Protein AF-A0A1T4LNM8-F1 (afdb_monomer)

Radius of gyration: 17.6 Å; Cα contacts (8 Å, |Δi|>4): 80; chains: 1; bounding box: 36×25×59 Å

Solvent-accessible surface area (backbone atoms only — not comparable to full-atom values): 5118 Å² total; per-residue (Å²): 138,53,72,69,58,51,54,31,50,52,50,21,68,74,69,76,36,86,85,61,71,81,80,79,64,82,56,48,73,50,78,44,75,41,87,97,52,81,33,36,34,43,35,46,23,30,80,90,68,58,67,53,74,43,80,32,48,62,69,52,49,53,51,51,53,51,55,53,59,51,62,71,66,60,75,80,78,79,80,81,83,127

Nearest PDB structures (foldseek):
  8h5z-assembly2_A  TM=4.910E-01  e=2.210E-01  Escherichia coli K-12
  7so0-assemb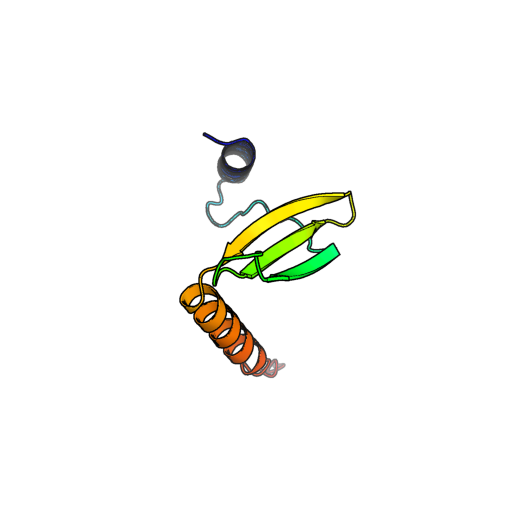ly1_B  TM=4.236E-01  e=6.042E-01  H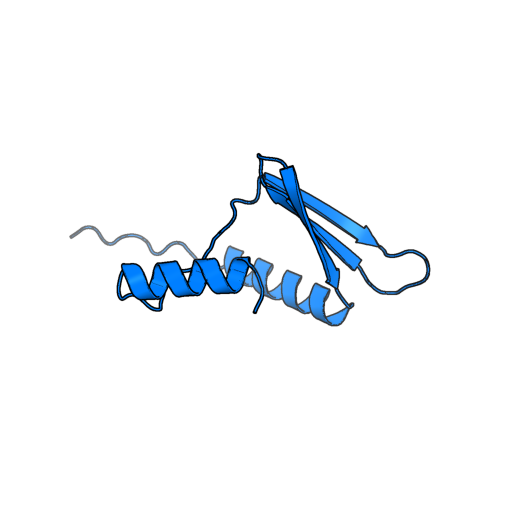omo sapiens
  3k44-assembly1_A  TM=4.204E-01  e=4.144E-01  Drosophila melanogaster
  2vg6-assembly1_A  TM=3.947E-01  e=9.381E-01  Human immunodeficiency virus 1
  3a0o-assembly1_A  TM=5.304E-01  e=2.731E+00  Agrobacterium fabrum str. C58

Mean predicted aligned error: 7.38 Å

Secondary structure (DSSP, 8-state):
--HHHHHHHHHHHHHT-TT----PPP-EEEEEEPTTSS-EEEEEE-TTS-EEEEEEPHHHHHHHHHHHHHHHTS--------

Foldseek 3Di:
DDPLVVVLVVVCVVVVNNPDHDDADFDDWDWDQDPPDQWIWIKTAHPVGDIDIDTHHPVRVVVVVVVVVVVVPDDDPPPPDD

pLDDT: mean 89.45, std 12.67, range [53.69, 97.88]

Sequence (82 aa):
MTLPALIEHALKARYQDDTLKLVYPTGNWSLQQAMGSDQTILTLATPDGFAVAFALSPKDVDGLASSLGEADRMPADPVTVN

Structure (mmCIF, N/CA/C/O ba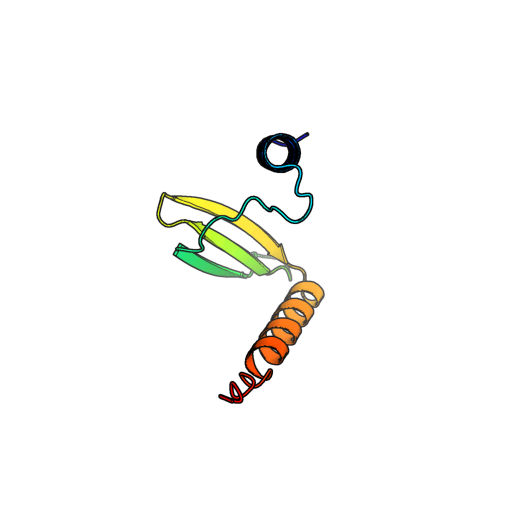ckbone):
data_AF-A0A1T4LNM8-F1
#
_entry.id   AF-A0A1T4LNM8-F1
#
loop_
_atom_site.group_PDB
_atom_site.id
_atom_site.type_symbol
_atom_site.label_atom_id
_atom_site.label_alt_id
_atom_site.label_comp_id
_atom_site.label_asym_id
_atom_site.label_entity_id
_atom_site.label_seq_id
_atom_site.pdbx_PDB_ins_code
_atom_site.Cartn_x
_atom_site.Cartn_y
_atom_site.Cartn_z
_atom_site.occupancy
_atom_site.B_iso_or_equiv
_atom_site.auth_seq_id
_atom_site.auth_comp_id
_atom_site.auth_asym_id
_atom_site.auth_atom_id
_atom_site.pdbx_PDB_model_num
ATOM 1 N N . MET A 1 1 ? -14.667 11.296 -6.067 1.00 68.62 1 MET A N 1
ATOM 2 C CA . MET A 1 1 ? -14.258 10.690 -4.779 1.00 68.62 1 MET A CA 1
ATOM 3 C C . MET A 1 1 ? -14.054 9.197 -4.986 1.00 68.62 1 MET A C 1
ATOM 5 O O . MET A 1 1 ? -14.822 8.615 -5.742 1.00 68.62 1 MET A O 1
ATOM 9 N N . THR A 1 2 ? -13.030 8.596 -4.376 1.00 90.88 2 THR A N 1
ATOM 10 C CA . THR A 1 2 ? -12.792 7.139 -4.405 1.00 90.88 2 THR A CA 1
ATOM 11 C C . THR A 1 2 ? -13.390 6.482 -3.156 1.00 90.88 2 THR A C 1
ATOM 13 O O . THR A 1 2 ? -13.627 7.164 -2.159 1.00 90.88 2 THR A O 1
ATOM 16 N N . LEU A 1 3 ? -13.633 5.166 -3.185 1.00 91.94 3 LEU A N 1
ATOM 17 C CA . LEU A 1 3 ? -14.159 4.439 -2.021 1.00 91.94 3 LEU A CA 1
ATOM 18 C C . LEU A 1 3 ? -13.248 4.558 -0.776 1.00 91.94 3 LEU A C 1
ATOM 20 O O . LEU A 1 3 ? -13.779 4.880 0.286 1.00 91.94 3 LEU A O 1
ATOM 24 N N . PRO A 1 4 ? -11.906 4.419 -0.873 1.00 91.00 4 PRO A N 1
ATOM 25 C CA . PRO A 1 4 ? -11.021 4.666 0.268 1.00 91.00 4 PRO A CA 1
ATOM 26 C C . PRO A 1 4 ? -11.165 6.076 0.855 1.00 91.00 4 PRO A C 1
ATOM 28 O O . PRO A 1 4 ? -11.258 6.224 2.070 1.00 91.00 4 PRO A O 1
ATOM 31 N N . ALA A 1 5 ? -11.272 7.103 0.001 1.00 92.06 5 ALA A N 1
ATOM 32 C CA . ALA A 1 5 ? -11.436 8.487 0.450 1.00 92.06 5 ALA A CA 1
ATOM 33 C C . ALA A 1 5 ? -12.785 8.722 1.154 1.00 92.06 5 ALA A C 1
ATOM 35 O O . ALA A 1 5 ? -12.863 9.513 2.091 1.00 92.06 5 ALA A O 1
ATOM 36 N N . LEU A 1 6 ? -13.849 8.030 0.727 1.00 95.44 6 LEU A N 1
ATOM 37 C CA . LEU A 1 6 ? -15.153 8.081 1.393 1.00 95.44 6 LEU A CA 1
ATOM 38 C C . LEU A 1 6 ? -15.093 7.454 2.796 1.00 95.44 6 LEU A C 1
ATOM 40 O O . LEU A 1 6 ? -15.612 8.035 3.746 1.00 95.44 6 LEU A O 1
ATOM 44 N N . ILE A 1 7 ? -14.451 6.289 2.929 1.00 94.19 7 ILE A N 1
ATOM 45 C CA . ILE A 1 7 ? -14.302 5.589 4.214 1.00 94.19 7 ILE A CA 1
ATOM 46 C C . ILE A 1 7 ? -13.474 6.433 5.183 1.00 94.19 7 ILE A C 1
ATOM 48 O O . ILE A 1 7 ? -13.876 6.617 6.329 1.00 94.19 7 ILE A O 1
ATOM 52 N N . GLU A 1 8 ? -12.354 6.989 4.723 1.00 94.69 8 GLU A N 1
ATOM 53 C CA . GLU A 1 8 ? -11.515 7.865 5.542 1.00 94.69 8 GLU A CA 1
ATOM 54 C C . GLU A 1 8 ? -12.290 9.103 6.016 1.00 94.69 8 GLU A C 1
ATOM 56 O O . GLU A 1 8 ? -12.252 9.440 7.197 1.00 94.69 8 GLU A O 1
ATOM 61 N N . HIS A 1 9 ? -13.066 9.739 5.132 1.00 94.69 9 HIS A N 1
ATOM 62 C CA . HIS A 1 9 ? -13.908 10.876 5.507 1.00 94.69 9 HIS A CA 1
ATOM 63 C C . HIS A 1 9 ? -14.973 10.495 6.546 1.00 94.69 9 HIS A C 1
ATOM 65 O O . HIS A 1 9 ? -15.180 11.221 7.517 1.00 94.69 9 HIS A O 1
ATOM 71 N N . ALA A 1 10 ? -15.615 9.335 6.386 1.00 95.50 10 ALA A N 1
ATOM 72 C CA . ALA A 1 10 ? -16.594 8.835 7.345 1.00 95.50 10 ALA A CA 1
ATOM 73 C C . ALA A 1 10 ? -15.965 8.516 8.713 1.00 95.50 10 ALA A C 1
ATOM 75 O O . ALA A 1 10 ? -16.580 8.799 9.741 1.00 95.50 10 ALA A O 1
ATOM 76 N N . LEU A 1 11 ? -14.743 7.966 8.743 1.00 95.12 11 LEU A N 1
ATOM 77 C CA . LEU A 1 11 ? -13.993 7.719 9.979 1.00 95.12 11 LEU A CA 1
ATOM 78 C C . LEU A 1 11 ? -13.704 9.033 10.713 1.00 95.12 11 LEU A C 1
ATOM 80 O O . LEU A 1 11 ? -14.067 9.164 11.881 1.00 95.12 11 LEU A O 1
ATOM 84 N N . LYS A 1 12 ? -13.137 10.023 10.017 1.00 96.56 12 LYS A N 1
ATOM 85 C CA . LYS A 1 12 ? -12.828 11.341 10.599 1.00 96.56 12 LYS A CA 1
ATOM 86 C C . LYS A 1 12 ? -14.081 12.027 11.139 1.00 96.56 12 LYS A C 1
ATOM 88 O O . LYS A 1 12 ? -14.094 12.473 12.281 1.00 96.56 12 LYS A O 1
ATOM 93 N N . ALA A 1 13 ? -15.169 12.024 10.367 1.00 95.31 13 ALA A N 1
ATOM 94 C CA . ALA A 1 13 ? -16.439 12.615 10.785 1.00 95.31 13 ALA A CA 1
ATOM 95 C C . ALA A 1 13 ? -17.062 11.899 11.997 1.00 95.31 13 ALA A C 1
ATOM 97 O O . ALA A 1 13 ? -17.596 12.556 12.889 1.00 95.31 13 ALA A O 1
ATOM 98 N N . ARG A 1 14 ? -16.989 10.561 12.053 1.00 96.12 14 ARG A N 1
ATOM 99 C CA . ARG A 1 14 ? -17.559 9.764 13.151 1.00 96.12 14 ARG A CA 1
ATOM 100 C C . ARG A 1 14 ? -16.816 9.958 14.471 1.00 96.12 14 ARG A C 1
ATOM 102 O O . ARG A 1 14 ? -17.461 9.970 15.515 1.00 96.12 14 ARG A O 1
ATOM 109 N N . TYR A 1 15 ? -15.489 10.041 14.426 1.00 96.19 15 TYR A N 1
ATOM 110 C CA . TYR A 1 15 ? -14.643 10.102 15.622 1.00 96.19 15 TYR A CA 1
ATOM 111 C C . TYR A 1 15 ? -14.159 11.517 15.962 1.00 96.19 15 TYR A C 1
ATOM 113 O O . TYR A 1 15 ? -13.535 11.697 17.001 1.00 96.19 15 TYR A O 1
ATOM 121 N N . GLN A 1 16 ? -14.478 12.511 15.124 1.00 94.38 16 GLN A N 1
ATOM 122 C CA . GLN A 1 16 ? -14.035 13.904 15.260 1.00 94.38 16 GLN A CA 1
ATOM 123 C C . GLN A 1 16 ? -12.510 14.033 15.395 1.00 94.38 16 GLN A C 1
ATOM 125 O O . GLN A 1 16 ? -12.008 14.875 16.136 1.00 94.38 16 GLN A O 1
ATOM 130 N N . ASP A 1 17 ? -11.783 13.180 14.675 1.00 94.31 17 ASP A N 1
ATOM 131 C CA . ASP A 1 17 ? -10.327 13.112 14.701 1.00 94.31 17 ASP A CA 1
ATOM 132 C C . ASP A 1 17 ? -9.789 13.059 13.269 1.00 94.31 17 ASP A C 1
ATOM 134 O O . ASP A 1 17 ? -9.933 12.058 12.562 1.00 94.31 17 ASP A O 1
ATOM 138 N N . ASP A 1 18 ? -9.161 14.156 12.849 1.00 92.62 18 ASP A N 1
ATOM 139 C CA . ASP A 1 18 ? -8.603 14.321 11.506 1.00 92.62 18 ASP A CA 1
ATOM 140 C C . ASP A 1 18 ? -7.285 13.560 11.293 1.00 92.62 18 ASP A C 1
ATOM 142 O O . ASP A 1 18 ? -6.821 13.436 10.152 1.00 92.62 18 ASP A O 1
ATOM 146 N N . THR A 1 19 ? -6.686 13.023 12.362 1.00 93.19 19 THR A N 1
ATOM 147 C CA . THR A 1 19 ? -5.449 12.232 12.301 1.00 93.19 19 THR A CA 1
ATOM 148 C C . THR A 1 19 ? -5.699 10.782 11.890 1.00 93.19 19 THR A C 1
ATOM 150 O O . THR A 1 19 ? -4.767 10.099 11.452 1.00 93.19 19 THR A O 1
ATOM 153 N N . LEU A 1 20 ? -6.952 10.317 11.972 1.00 93.25 20 LEU A N 1
ATOM 154 C CA . LEU A 1 20 ? -7.327 8.959 11.601 1.00 93.25 20 LEU A CA 1
ATOM 155 C C . LEU A 1 20 ? -7.093 8.699 10.114 1.00 93.25 20 LEU A C 1
ATOM 157 O O . LEU A 1 20 ? -7.472 9.486 9.245 1.00 93.25 20 LEU A O 1
ATOM 161 N N . LYS A 1 21 ? -6.507 7.537 9.824 1.00 92.50 21 LYS A N 1
ATOM 162 C CA . LYS A 1 21 ? -6.240 7.062 8.467 1.00 92.50 21 LYS A CA 1
ATOM 163 C C . LYS A 1 21 ? -6.854 5.690 8.267 1.00 92.50 21 LYS A C 1
ATOM 165 O O . LYS A 1 21 ? -6.864 4.863 9.177 1.00 92.50 21 LYS A O 1
ATOM 170 N N . LEU A 1 22 ? -7.310 5.432 7.048 1.00 92.56 22 LEU A N 1
ATOM 171 C CA . LEU A 1 22 ? -7.616 4.076 6.623 1.00 92.56 22 LEU A CA 1
ATOM 172 C C . LEU A 1 22 ? -6.297 3.355 6.324 1.00 92.56 22 LEU A C 1
ATOM 174 O O . LEU A 1 22 ? -5.608 3.694 5.364 1.00 92.56 22 LEU A O 1
ATOM 178 N N . VAL A 1 23 ? -5.940 2.386 7.166 1.00 92.88 23 VAL A N 1
ATOM 179 C CA . VAL A 1 23 ? -4.687 1.631 7.056 1.00 92.88 23 VAL A CA 1
ATOM 180 C C . VAL A 1 23 ? -5.002 0.180 6.729 1.00 92.88 23 VAL A C 1
ATOM 182 O O . VAL A 1 23 ? -5.789 -0.465 7.418 1.00 92.88 23 VAL A O 1
ATOM 185 N N . TYR A 1 24 ? -4.351 -0.330 5.690 1.00 92.38 24 TYR A N 1
ATOM 186 C CA . TYR A 1 24 ? -4.405 -1.735 5.315 1.00 92.38 24 TYR A CA 1
ATOM 187 C C . TYR A 1 24 ? -3.120 -2.420 5.791 1.00 92.38 24 TYR A C 1
ATOM 189 O O . TYR A 1 24 ? -2.035 -1.925 5.477 1.00 92.38 24 TYR A O 1
ATOM 197 N N . PRO A 1 25 ? -3.198 -3.525 6.552 1.00 94.56 25 PRO A N 1
ATOM 198 C CA . PRO A 1 25 ? -2.004 -4.227 6.999 1.00 94.56 25 PRO A CA 1
ATOM 199 C C . PRO A 1 25 ? -1.307 -4.882 5.805 1.00 94.56 25 PRO A C 1
ATOM 201 O O . PRO A 1 25 ? -1.924 -5.646 5.063 1.00 94.56 25 PRO A O 1
ATOM 204 N N . THR A 1 26 ? -0.014 -4.614 5.631 1.00 95.56 26 THR A N 1
ATOM 205 C CA . THR A 1 26 ? 0.783 -5.289 4.602 1.00 95.56 26 THR A CA 1
ATOM 206 C C . THR A 1 26 ? 0.966 -6.756 4.982 1.00 95.56 26 THR A C 1
ATOM 208 O O . THR A 1 26 ? 1.543 -7.062 6.022 1.00 95.56 26 THR A O 1
ATOM 211 N N . GLY A 1 27 ? 0.476 -7.662 4.138 1.00 96.31 27 GLY A N 1
ATOM 212 C CA . GLY A 1 27 ? 0.695 -9.103 4.253 1.00 96.31 27 GLY A CA 1
ATOM 213 C C . GLY A 1 27 ? 1.856 -9.572 3.382 1.00 96.31 27 GLY A C 1
ATOM 214 O O . GLY A 1 27 ? 2.788 -10.195 3.875 1.00 96.31 27 GLY A O 1
ATOM 215 N N . ASN A 1 28 ? 1.821 -9.235 2.091 1.00 95.81 28 ASN A N 1
ATOM 216 C CA . ASN A 1 28 ? 2.841 -9.621 1.118 1.00 95.81 28 ASN A CA 1
ATOM 217 C C . ASN A 1 28 ? 3.215 -8.431 0.226 1.00 95.81 28 ASN A C 1
ATOM 219 O O . ASN A 1 28 ? 2.423 -7.504 0.052 1.00 95.81 28 ASN A O 1
ATOM 223 N N . TRP A 1 29 ? 4.410 -8.454 -0.364 1.00 96.94 29 TRP A N 1
ATOM 224 C CA . TRP A 1 29 ? 4.840 -7.417 -1.301 1.00 96.94 29 TRP A CA 1
ATOM 225 C C . TRP A 1 29 ? 5.776 -7.963 -2.382 1.00 96.94 29 TRP A C 1
ATOM 227 O O . TRP A 1 29 ? 6.372 -9.028 -2.217 1.00 96.94 29 TRP A O 1
ATOM 237 N N . SER A 1 30 ? 5.895 -7.239 -3.496 1.00 97.06 30 SER A N 1
ATOM 238 C CA . SER A 1 30 ? 6.844 -7.549 -4.570 1.00 97.06 30 SER A CA 1
ATOM 239 C C . SER A 1 30 ? 7.320 -6.293 -5.293 1.00 97.06 30 SER A C 1
ATOM 241 O O . SER A 1 30 ? 6.539 -5.362 -5.489 1.00 97.06 30 SER A O 1
ATOM 243 N N . LEU A 1 31 ? 8.570 -6.311 -5.760 1.00 96.44 31 LEU A N 1
ATOM 244 C CA . LEU A 1 31 ? 9.127 -5.328 -6.690 1.00 96.44 31 LEU A CA 1
ATOM 245 C C . LEU A 1 31 ? 9.469 -6.011 -8.016 1.00 96.44 31 LEU A C 1
ATOM 247 O O . LEU A 1 31 ? 10.112 -7.061 -8.024 1.00 96.44 31 LEU A O 1
ATOM 251 N N . GLN A 1 32 ? 9.045 -5.425 -9.133 1.00 96.94 32 GLN A N 1
ATOM 252 C CA . GLN A 1 32 ? 9.301 -5.950 -10.476 1.00 96.94 32 GLN A CA 1
ATOM 253 C C . GLN A 1 32 ? 9.692 -4.814 -11.418 1.00 96.94 32 GLN A C 1
ATOM 255 O O . GLN A 1 32 ? 9.055 -3.768 -11.410 1.00 96.94 32 GLN A O 1
ATOM 260 N N . GLN A 1 33 ? 10.700 -5.007 -12.266 1.00 95.25 33 GLN A N 1
ATOM 261 C CA . GLN A 1 33 ? 10.982 -4.034 -13.321 1.00 95.25 33 GLN A CA 1
ATOM 262 C C . GLN A 1 33 ? 9.902 -4.126 -14.410 1.00 95.25 33 GLN A C 1
ATOM 264 O O . GLN A 1 33 ? 9.570 -5.223 -14.869 1.00 95.25 33 GLN A O 1
ATOM 269 N N . ALA A 1 34 ? 9.360 -2.987 -14.839 1.00 94.25 34 ALA A N 1
ATOM 270 C CA . ALA A 1 34 ? 8.431 -2.941 -15.958 1.00 94.25 34 ALA A CA 1
ATOM 271 C C . ALA A 1 34 ? 9.164 -3.255 -17.275 1.00 94.25 34 ALA A C 1
ATOM 273 O O . ALA A 1 34 ? 10.217 -2.695 -17.581 1.00 94.25 34 ALA A O 1
ATOM 274 N N . MET A 1 35 ? 8.606 -4.158 -18.083 1.00 92.69 35 MET A N 1
ATOM 275 C CA . MET A 1 35 ? 9.210 -4.524 -19.364 1.00 92.69 35 MET A CA 1
ATOM 276 C C . MET A 1 35 ? 9.204 -3.324 -20.321 1.00 92.69 35 MET A C 1
ATOM 278 O O . MET A 1 35 ? 8.155 -2.741 -20.582 1.00 92.69 35 MET A O 1
ATOM 282 N N . GLY A 1 36 ? 10.374 -2.971 -20.860 1.00 91.69 36 GLY A N 1
ATOM 283 C CA . GLY A 1 36 ? 10.511 -1.857 -21.805 1.00 91.69 36 GLY A CA 1
ATOM 284 C C . GLY A 1 36 ? 10.407 -0.464 -21.174 1.00 91.69 36 GLY A C 1
ATOM 285 O O . GLY A 1 36 ? 10.273 0.515 -21.904 1.00 91.69 36 GLY A O 1
ATOM 286 N N . SER A 1 37 ? 10.472 -0.363 -19.844 1.00 92.56 37 SER A N 1
ATOM 287 C CA . SER A 1 37 ? 10.457 0.899 -19.106 1.00 92.56 37 SER A CA 1
ATOM 288 C C . SER A 1 37 ? 11.531 0.898 -18.012 1.00 92.56 37 SER A C 1
ATOM 290 O O . SER A 1 37 ? 12.003 -0.151 -17.570 1.00 92.56 37 SER A O 1
ATOM 292 N N . ASP A 1 38 ? 11.934 2.095 -17.595 1.00 93.31 38 ASP A N 1
ATOM 293 C CA . ASP A 1 38 ? 12.768 2.363 -16.422 1.00 93.31 38 ASP A CA 1
ATOM 294 C C . ASP A 1 38 ? 11.966 2.361 -15.107 1.00 93.31 38 ASP A C 1
ATOM 296 O O . ASP A 1 38 ? 12.522 2.580 -14.032 1.00 93.31 38 ASP A O 1
ATOM 300 N N . GLN A 1 39 ? 10.657 2.110 -15.175 1.00 96.62 39 GLN A N 1
ATOM 301 C CA . GLN A 1 39 ? 9.796 2.052 -14.007 1.00 96.62 39 GLN A CA 1
ATOM 302 C C . GLN A 1 39 ? 9.928 0.729 -13.251 1.00 96.62 39 GLN A C 1
ATOM 304 O O . GLN A 1 39 ? 10.045 -0.355 -13.829 1.00 96.62 39 GLN A O 1
ATOM 309 N N . THR A 1 40 ? 9.820 0.825 -11.931 1.00 97.50 40 THR A N 1
ATOM 310 C CA . THR A 1 40 ? 9.706 -0.320 -11.027 1.00 97.50 40 THR A CA 1
ATOM 311 C C . THR A 1 40 ? 8.280 -0.410 -10.504 1.00 97.50 40 THR A C 1
ATOM 313 O O . THR A 1 40 ? 7.736 0.562 -9.999 1.00 97.50 40 THR A O 1
ATOM 316 N N . ILE A 1 41 ? 7.659 -1.575 -10.600 1.00 97.88 41 ILE A N 1
ATOM 317 C CA . ILE A 1 41 ? 6.324 -1.844 -10.078 1.00 97.88 41 ILE A CA 1
ATOM 318 C C . ILE A 1 41 ? 6.456 -2.358 -8.645 1.00 97.88 41 ILE A C 1
ATOM 320 O O . ILE A 1 41 ? 7.010 -3.436 -8.428 1.00 97.88 41 ILE A O 1
ATOM 324 N N . LEU A 1 42 ? 5.931 -1.601 -7.681 1.00 97.75 42 LEU A N 1
ATOM 325 C CA . LEU A 1 42 ? 5.742 -2.026 -6.295 1.00 97.75 42 LEU A CA 1
ATOM 326 C C . LEU A 1 42 ? 4.307 -2.506 -6.102 1.00 9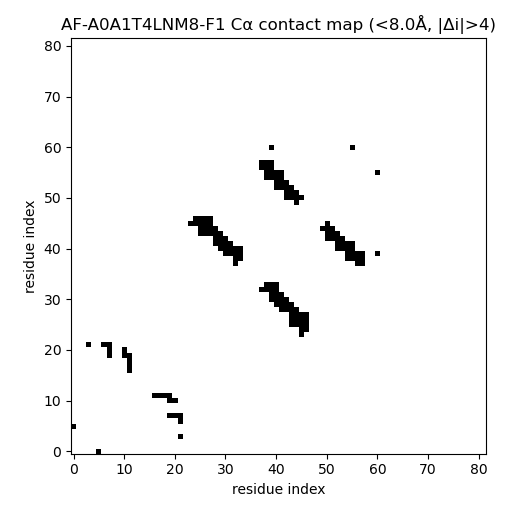7.75 42 LEU A C 1
ATOM 328 O O . LEU A 1 42 ? 3.377 -1.708 -6.191 1.00 97.75 42 LEU A O 1
ATOM 332 N N . THR A 1 43 ? 4.134 -3.779 -5.771 1.00 97.88 43 THR A N 1
ATOM 333 C CA . THR A 1 43 ? 2.835 -4.344 -5.394 1.00 97.88 43 THR A CA 1
ATOM 334 C C . THR A 1 43 ? 2.808 -4.602 -3.897 1.00 97.88 43 THR A C 1
ATOM 336 O O . THR A 1 43 ? 3.682 -5.294 -3.375 1.00 97.88 43 THR A O 1
ATOM 339 N N . LEU A 1 44 ? 1.793 -4.073 -3.216 1.00 97.69 44 LEU A N 1
ATOM 340 C CA . LEU A 1 44 ? 1.484 -4.357 -1.815 1.00 97.69 44 LEU A CA 1
ATOM 341 C C . LEU A 1 44 ? 0.166 -5.122 -1.751 1.00 97.69 44 LEU A C 1
ATOM 343 O O . LEU A 1 44 ? -0.80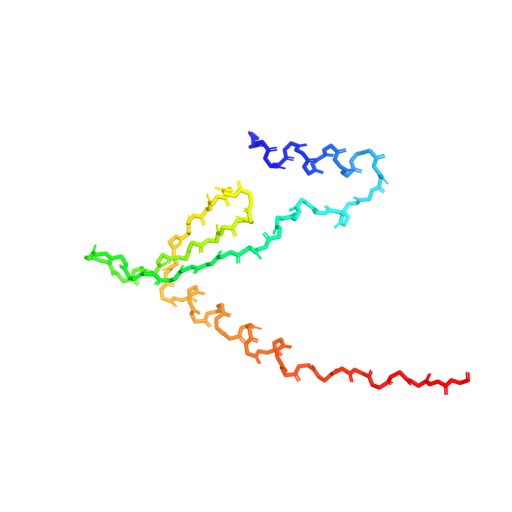0 -4.733 -2.409 1.00 97.69 44 LEU A O 1
ATOM 347 N N . ALA A 1 45 ? 0.129 -6.188 -0.960 1.00 97.81 45 ALA A N 1
ATOM 348 C CA . ALA A 1 45 ? -1.046 -7.022 -0.763 1.00 97.81 45 ALA A CA 1
ATOM 349 C C . ALA A 1 45 ? -1.335 -7.211 0.726 1.00 97.81 45 ALA A C 1
ATOM 351 O O . ALA A 1 45 ? -0.420 -7.400 1.530 1.00 97.81 45 ALA A O 1
ATOM 352 N N . THR A 1 46 ? -2.607 -7.188 1.095 1.00 97.31 46 THR A N 1
ATOM 353 C CA . THR A 1 46 ? -3.090 -7.522 2.433 1.00 97.31 46 THR A CA 1
ATOM 354 C C .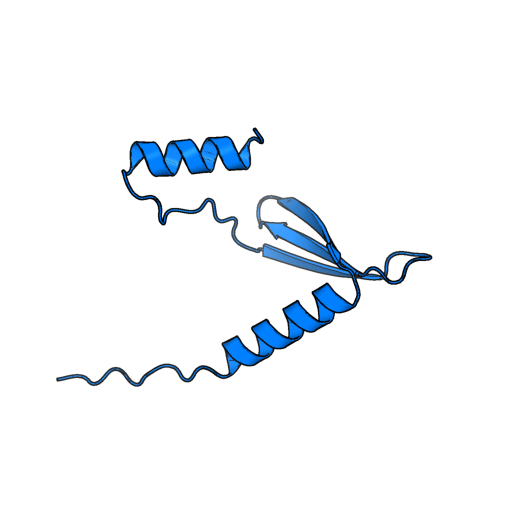 THR A 1 46 ? -3.257 -9.038 2.590 1.00 97.31 46 THR A C 1
ATOM 356 O O . THR A 1 46 ? -3.392 -9.753 1.592 1.00 97.31 46 THR A O 1
ATOM 359 N N . PRO A 1 47 ? -3.286 -9.567 3.828 1.00 97.25 47 PRO A N 1
ATOM 360 C CA . PRO A 1 47 ? -3.489 -10.999 4.064 1.00 97.25 47 PRO A CA 1
ATOM 361 C C . PRO A 1 47 ? -4.810 -11.558 3.510 1.00 97.25 47 PR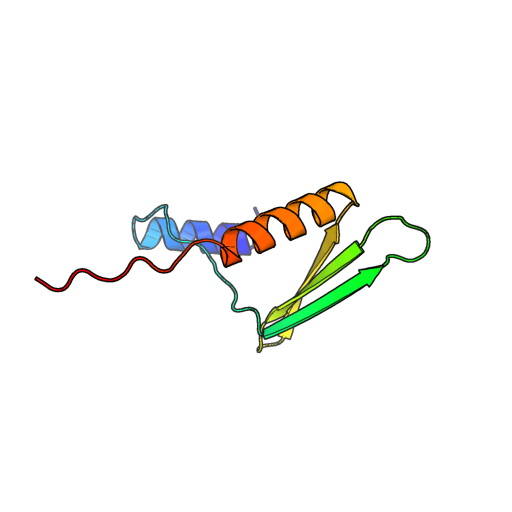O A C 1
ATOM 363 O O . PRO A 1 47 ? -4.890 -12.743 3.204 1.00 97.25 47 PRO A O 1
ATOM 366 N N . ASP A 1 48 ? -5.839 -10.718 3.378 1.00 94.69 48 ASP A N 1
ATOM 367 C CA . ASP A 1 48 ? -7.158 -11.066 2.834 1.00 94.69 48 ASP A CA 1
ATOM 368 C C . ASP A 1 48 ? -7.257 -10.911 1.304 1.00 94.69 48 ASP A C 1
ATOM 370 O O . ASP A 1 48 ? -8.315 -11.154 0.725 1.00 94.69 48 ASP A O 1
ATOM 374 N N . GLY A 1 49 ? -6.153 -10.569 0.630 1.00 91.06 49 GLY A N 1
ATOM 375 C CA . GLY A 1 49 ? -6.046 -10.611 -0.830 1.00 91.06 49 GLY A CA 1
ATOM 376 C C . GLY A 1 49 ? -6.349 -9.299 -1.556 1.00 91.06 49 GLY A C 1
ATOM 377 O O . GLY A 1 49 ? -6.347 -9.284 -2.788 1.00 91.06 49 GLY A O 1
ATOM 378 N N . PHE A 1 50 ? -6.567 -8.188 -0.846 1.00 94.19 50 PHE A N 1
ATOM 379 C CA . PHE A 1 50 ? -6.587 -6.867 -1.474 1.00 94.19 50 PHE A CA 1
ATOM 380 C C . PHE A 1 50 ? -5.162 -6.467 -1.876 1.00 94.19 50 PHE A C 1
ATOM 382 O O . PHE A 1 50 ? -4.257 -6.469 -1.047 1.00 94.19 50 PHE A O 1
ATOM 389 N N . ALA A 1 51 ? -4.947 -6.115 -3.145 1.00 95.88 51 ALA A N 1
ATOM 390 C CA . ALA A 1 51 ? -3.631 -5.750 -3.659 1.00 95.88 51 ALA A CA 1
ATOM 391 C C . ALA A 1 51 ? -3.677 -4.489 -4.526 1.00 95.88 51 ALA A C 1
ATOM 393 O O . ALA A 1 51 ? -4.619 -4.280 -5.293 1.00 95.88 51 ALA A O 1
ATOM 394 N N . VAL A 1 52 ? -2.631 -3.668 -4.425 1.00 95.50 52 VAL A N 1
ATOM 395 C CA . VAL A 1 52 ? -2.443 -2.458 -5.236 1.00 95.50 52 VAL A CA 1
ATOM 396 C C . VAL A 1 52 ? -1.009 -2.415 -5.746 1.00 95.50 52 VAL A C 1
ATOM 398 O O . VAL A 1 52 ? -0.069 -2.640 -4.984 1.00 95.50 52 VAL A O 1
ATOM 401 N N . ALA A 1 53 ? -0.855 -2.115 -7.035 1.00 97.19 53 ALA A N 1
ATOM 402 C CA . ALA A 1 53 ? 0.432 -1.948 -7.691 1.00 97.19 53 ALA A CA 1
ATOM 403 C C . ALA A 1 53 ? 0.668 -0.477 -8.058 1.00 97.19 53 ALA A C 1
ATOM 405 O O . ALA A 1 53 ? -0.224 0.194 -8.580 1.00 97.19 53 ALA A O 1
ATOM 406 N N . PHE A 1 54 ? 1.882 0.005 -7.812 1.00 97.31 54 PHE A N 1
ATOM 407 C CA . PHE A 1 54 ? 2.330 1.360 -8.106 1.00 97.31 54 PHE A CA 1
ATOM 408 C C . PHE A 1 54 ? 3.529 1.302 -9.045 1.00 97.31 54 PHE A C 1
ATOM 410 O O . PHE A 1 54 ? 4.496 0.601 -8.764 1.00 97.31 54 PHE A O 1
ATOM 417 N N . ALA A 1 55 ? 3.482 2.053 -10.143 1.00 97.56 55 ALA A N 1
ATOM 418 C CA . ALA A 1 55 ? 4.650 2.273 -10.984 1.00 97.56 55 ALA A CA 1
ATOM 419 C C . ALA A 1 55 ? 5.480 3.418 -10.393 1.00 97.56 55 ALA A C 1
ATOM 421 O O . ALA A 1 55 ? 5.014 4.552 -10.302 1.00 97.56 55 ALA A O 1
ATOM 422 N N . LEU A 1 56 ? 6.698 3.100 -9.978 1.00 97.81 56 LEU A N 1
ATOM 423 C CA . LEU A 1 56 ? 7.670 4.015 -9.403 1.00 97.81 56 LEU A CA 1
ATOM 424 C C . LEU A 1 56 ? 8.681 4.397 -10.478 1.00 97.81 56 LEU A C 1
ATOM 426 O O . LEU A 1 56 ? 9.245 3.526 -11.144 1.00 97.81 56 LEU A O 1
ATOM 430 N N . SER A 1 57 ? 8.926 5.693 -10.645 1.00 97.50 57 SER A N 1
ATOM 431 C CA . SER A 1 57 ? 10.058 6.161 -11.447 1.00 97.50 57 SER A CA 1
ATOM 432 C C . SER A 1 57 ? 11.378 5.978 -10.679 1.00 97.50 57 SER A C 1
ATOM 434 O O . SER A 1 57 ? 11.343 5.822 -9.456 1.00 97.50 57 SER A O 1
ATOM 436 N N . PRO A 1 58 ? 12.550 6.039 -11.340 1.00 95.56 58 PRO A N 1
ATOM 437 C CA . PRO A 1 58 ? 13.840 5.880 -10.657 1.00 95.56 58 PRO A CA 1
ATOM 438 C C . PRO A 1 58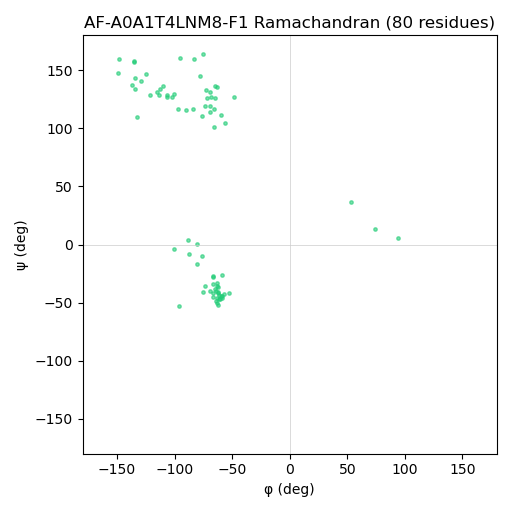 ? 14.016 6.812 -9.446 1.00 95.56 58 PRO A C 1
ATOM 440 O O . PRO A 1 58 ? 14.410 6.372 -8.372 1.00 95.56 58 PRO A O 1
ATOM 443 N N . LYS A 1 59 ? 13.596 8.077 -9.573 1.00 96.81 59 LYS A N 1
ATOM 444 C CA . LYS A 1 59 ? 13.610 9.054 -8.469 1.00 96.81 59 LYS A CA 1
ATOM 445 C C . LYS A 1 59 ? 12.703 8.665 -7.290 1.00 96.81 59 LYS A C 1
ATOM 447 O O . LYS A 1 59 ? 13.028 8.981 -6.150 1.00 96.81 59 LYS A O 1
ATOM 452 N N . ASP A 1 60 ? 11.572 8.003 -7.549 1.00 97.12 60 ASP A N 1
ATOM 453 C CA . ASP A 1 60 ? 10.643 7.581 -6.4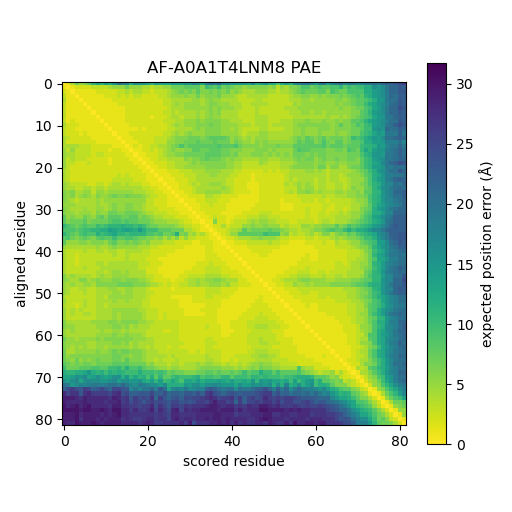96 1.00 97.12 60 ASP A CA 1
ATOM 454 C C . ASP A 1 60 ? 11.237 6.393 -5.730 1.00 97.12 60 ASP A C 1
ATOM 456 O O . ASP A 1 60 ? 11.092 6.310 -4.512 1.00 97.12 60 ASP A O 1
ATOM 460 N N . VAL A 1 61 ? 11.952 5.506 -6.435 1.00 95.50 61 VAL A N 1
ATOM 461 C CA . VAL A 1 61 ? 12.698 4.389 -5.839 1.00 95.50 61 VAL A CA 1
ATOM 462 C C . VAL A 1 61 ? 13.820 4.905 -4.939 1.00 95.50 61 VAL A C 1
ATOM 464 O O . VAL A 1 61 ? 13.909 4.480 -3.788 1.00 95.50 61 VAL A O 1
ATOM 467 N N . ASP A 1 62 ? 14.629 5.851 -5.421 1.00 94.81 62 ASP A N 1
ATOM 468 C CA . ASP A 1 62 ? 15.721 6.444 -4.637 1.00 94.81 62 ASP A CA 1
ATOM 469 C C . ASP A 1 62 ? 15.198 7.154 -3.379 1.00 94.81 62 ASP A C 1
ATOM 471 O O . ASP A 1 62 ? 15.744 6.987 -2.282 1.00 94.81 62 ASP A O 1
ATOM 475 N N . GLY A 1 63 ? 14.106 7.914 -3.521 1.00 95.94 63 GLY A N 1
ATOM 476 C CA . GLY A 1 63 ? 13.439 8.569 -2.398 1.00 95.94 63 GLY A CA 1
ATOM 477 C C . GLY A 1 63 ? 12.911 7.565 -1.374 1.00 95.94 63 GLY A C 1
ATOM 478 O O . GLY A 1 63 ? 13.177 7.707 -0.180 1.00 95.94 63 GLY A O 1
ATOM 479 N N . LEU A 1 64 ? 12.227 6.512 -1.835 1.00 93.81 64 LEU A N 1
ATOM 480 C CA . LEU A 1 64 ? 11.693 5.458 -0.972 1.00 93.81 64 LEU A CA 1
ATOM 481 C C . LEU A 1 64 ? 12.808 4.733 -0.203 1.00 93.81 64 LEU A C 1
ATOM 483 O O . LEU A 1 64 ? 12.699 4.556 1.010 1.00 93.81 64 LEU A O 1
ATOM 487 N N . ALA A 1 65 ? 13.887 4.340 -0.884 1.00 93.06 65 ALA A N 1
ATOM 488 C CA . ALA A 1 65 ? 15.019 3.653 -0.264 1.00 93.06 65 ALA A CA 1
ATOM 489 C C . ALA A 1 65 ? 15.717 4.526 0.790 1.00 93.06 65 ALA A C 1
ATOM 491 O O . ALA A 1 65 ? 16.059 4.038 1.870 1.00 93.06 65 ALA A O 1
ATOM 492 N N . SER A 1 66 ? 15.884 5.819 0.500 1.00 93.38 66 SER A N 1
ATOM 493 C CA . SER A 1 66 ? 16.505 6.774 1.422 1.00 93.38 66 SER A CA 1
ATOM 494 C C . SER A 1 66 ? 15.685 6.928 2.703 1.00 93.38 66 SER A C 1
ATOM 496 O O . SER A 1 66 ? 16.219 6.728 3.793 1.00 93.38 66 SER A O 1
ATOM 498 N N . SER A 1 67 ? 14.375 7.172 2.584 1.00 93.75 67 SER A N 1
ATOM 499 C CA . SER A 1 67 ? 13.498 7.336 3.752 1.00 93.75 67 SER A CA 1
ATOM 500 C C . SER A 1 67 ? 13.409 6.075 4.613 1.00 93.75 67 SER A C 1
ATOM 502 O O . SER A 1 67 ? 13.343 6.168 5.838 1.00 93.75 67 SER A O 1
ATOM 504 N N . LEU A 1 68 ? 13.440 4.887 4.001 1.00 89.75 68 LEU A N 1
ATOM 505 C CA . LEU A 1 68 ? 13.479 3.625 4.745 1.00 89.75 68 LEU A CA 1
ATOM 506 C C . LEU A 1 68 ? 14.800 3.452 5.509 1.00 89.75 68 LEU A C 1
ATOM 508 O O . LEU A 1 68 ? 14.785 3.039 6.666 1.00 89.75 68 LEU A O 1
ATOM 512 N N . GLY A 1 69 ? 15.932 3.804 4.892 1.00 88.25 69 GLY A N 1
ATOM 513 C CA . GLY A 1 69 ? 17.242 3.751 5.547 1.00 88.25 69 GLY A CA 1
ATOM 514 C C . GLY A 1 69 ? 17.403 4.753 6.697 1.00 88.25 69 GLY A C 1
ATOM 515 O O . GLY A 1 69 ? 18.168 4.503 7.628 1.00 88.25 69 GLY A O 1
ATOM 516 N N . GLU A 1 70 ? 16.692 5.881 6.659 1.00 84.06 70 GLU A N 1
ATOM 517 C CA . GLU A 1 70 ? 16.643 6.850 7.762 1.00 84.06 70 GLU A CA 1
ATOM 518 C C . GLU A 1 70 ? 15.768 6.364 8.922 1.00 84.06 70 GLU A C 1
ATOM 520 O O . GLU A 1 70 ? 16.161 6.510 10.080 1.00 84.06 70 GLU A O 1
ATOM 525 N N . ALA A 1 71 ? 14.621 5.743 8.627 1.00 75.81 71 ALA A N 1
ATOM 526 C CA . ALA A 1 71 ? 13.717 5.201 9.641 1.00 75.81 71 ALA A CA 1
ATOM 527 C C . ALA A 1 71 ? 14.369 4.090 10.486 1.00 75.81 71 ALA A C 1
ATOM 529 O O . ALA A 1 71 ? 14.145 4.035 11.692 1.00 75.81 71 ALA A O 1
ATOM 530 N N . ASP A 1 72 ? 15.215 3.253 9.877 1.00 73.44 72 ASP A N 1
ATOM 531 C CA . ASP A 1 72 ? 15.990 2.214 10.576 1.00 73.44 72 ASP A CA 1
ATOM 532 C C . ASP A 1 72 ? 17.050 2.797 11.533 1.00 73.44 72 ASP A C 1
ATOM 534 O O . ASP A 1 72 ? 17.400 2.189 12.542 1.00 73.44 72 ASP A O 1
ATOM 538 N N . ARG A 1 73 ? 17.547 4.011 11.256 1.00 66.31 73 ARG A N 1
ATOM 539 C CA . ARG A 1 73 ? 18.598 4.663 12.055 1.00 66.31 73 ARG A CA 1
ATOM 540 C C . ARG A 1 73 ? 18.093 5.473 13.242 1.00 66.31 73 ARG A C 1
ATOM 542 O O . ARG A 1 73 ? 18.930 5.932 14.020 1.00 66.31 73 ARG A O 1
ATOM 549 N N . MET A 1 74 ? 16.786 5.684 13.403 1.00 55.38 74 MET A N 1
ATOM 550 C CA . MET A 1 74 ? 16.272 6.346 14.606 1.00 55.38 74 MET A CA 1
ATOM 551 C C . MET A 1 74 ? 16.451 5.402 15.808 1.00 55.38 74 MET A C 1
ATOM 553 O O . MET A 1 74 ? 15.824 4.342 15.835 1.00 55.38 74 MET A O 1
ATOM 557 N N . PRO A 1 75 ? 17.300 5.731 16.805 1.00 53.69 75 PRO A N 1
ATOM 558 C CA . PRO A 1 75 ? 17.418 4.903 17.995 1.00 53.69 75 PRO A CA 1
ATOM 559 C C . PRO A 1 75 ? 16.087 4.924 18.752 1.00 53.69 75 PRO A C 1
ATOM 561 O O . PRO A 1 75 ? 15.478 5.979 18.919 1.00 53.69 75 PRO A O 1
ATOM 564 N N . ALA A 1 76 ? 15.643 3.760 19.227 1.00 59.88 76 ALA A N 1
ATOM 565 C CA . ALA A 1 76 ? 14.588 3.694 20.226 1.00 59.88 76 ALA A CA 1
ATOM 566 C C . ALA A 1 76 ? 15.068 4.462 21.467 1.00 59.88 76 ALA A C 1
ATOM 568 O O . ALA A 1 76 ? 16.030 4.038 22.112 1.00 59.88 76 ALA A O 1
ATOM 569 N N . ASP A 1 77 ? 14.452 5.607 21.768 1.00 56.53 77 ASP A N 1
ATOM 570 C CA . ASP A 1 77 ? 14.718 6.358 22.996 1.00 56.53 77 ASP A CA 1
ATOM 571 C C . ASP A 1 77 ? 14.677 5.402 24.205 1.00 56.53 77 ASP A C 1
ATOM 573 O O . ASP A 1 77 ? 13.690 4.671 24.373 1.00 56.53 77 ASP A O 1
ATOM 577 N N . PRO A 1 78 ? 15.714 5.361 25.066 1.00 57.41 78 PRO A N 1
ATOM 578 C CA . PRO A 1 78 ? 15.618 4.618 26.308 1.00 57.41 78 PRO A CA 1
ATOM 579 C C . PRO A 1 78 ? 14.561 5.303 27.176 1.00 57.41 78 PRO A C 1
ATOM 581 O O . PRO A 1 78 ? 14.708 6.459 27.568 1.00 57.41 78 PRO A O 1
ATOM 584 N N . VAL A 1 79 ? 13.478 4.583 27.475 1.00 63.50 79 VAL A N 1
ATOM 585 C CA . VAL A 1 79 ? 12.478 5.003 28.460 1.00 63.50 79 VAL A CA 1
ATOM 586 C C . VAL A 1 79 ? 13.196 5.240 29.791 1.00 63.50 79 VAL A C 1
ATOM 588 O O . VAL A 1 79 ? 13.575 4.294 30.482 1.00 63.50 79 VAL A O 1
ATOM 591 N N . THR A 1 80 ? 13.392 6.509 30.150 1.00 55.28 80 THR A N 1
ATOM 592 C CA . THR A 1 80 ? 13.796 6.910 31.499 1.00 55.28 80 THR A CA 1
ATOM 593 C C . THR A 1 80 ? 12.649 6.569 32.441 1.00 55.28 80 THR A C 1
ATOM 595 O O . THR A 1 80 ? 11.636 7.266 32.488 1.00 55.28 80 THR A O 1
ATOM 598 N N . VAL A 1 81 ? 12.797 5.461 33.162 1.00 58.56 81 VAL A N 1
ATOM 599 C CA . VAL A 1 81 ? 11.932 5.103 34.287 1.00 58.56 81 VAL A CA 1
ATOM 600 C C . VAL A 1 81 ? 12.303 6.025 35.449 1.00 58.56 81 VAL A C 1
ATOM 602 O O . VAL A 1 81 ? 13.458 6.026 35.877 1.00 58.56 81 VAL A O 1
ATOM 605 N N . ASN A 1 82 ? 11.347 6.825 35.917 1.00 55.31 82 ASN A N 1
ATOM 606 C CA . ASN A 1 82 ? 11.439 7.584 37.167 1.00 55.31 82 ASN A CA 1
ATOM 607 C C . ASN A 1 82 ? 10.580 6.917 38.238 1.00 55.31 82 ASN A C 1
ATOM 609 O O . ASN A 1 82 ? 9.458 6.489 37.884 1.00 55.31 82 ASN A O 1
#

Organism: NCBI:txid225324